Protein AF-A0A376ZR24-F1 (afdb_monomer_lite)

Radius of gyration: 17.65 Å; chains: 1; bounding box: 53×20×37 Å

Secondary structure (DSSP, 8-state):
-EE--SPPP-HHHHHHHHHHHHHTT--EEEETTTEEEE-TT------S--PPPP-HHHHHHHHHHHHHHH--

Foldseek 3Di:
DDFDDPDDPPVVVVVVVQVVCVLQPFHWDCDPVGDIHGDPPTDGHDPPDDDDDDDPVVVVVVVVVCVVPVVD

Structure (mmCIF, N/CA/C/O backbone):
data_AF-A0A376ZR24-F1
#
_entry.id   AF-A0A376ZR24-F1
#
loop_
_atom_site.group_PDB
_atom_site.id
_atom_site.type_symbol
_atom_site.label_atom_id
_atom_site.label_alt_id
_atom_site.label_comp_id
_atom_site.label_asym_id
_atom_site.label_entity_id
_atom_site.label_seq_id
_atom_site.pdbx_PDB_ins_code
_atom_site.Cartn_x
_atom_site.Cartn_y
_atom_site.Cartn_z
_atom_site.occupancy
_atom_site.B_iso_or_equiv
_atom_site.auth_seq_id
_atom_site.auth_comp_id
_atom_site.auth_asym_id
_atom_site.auth_atom_id
_atom_site.pdbx_PDB_model_num
ATOM 1 N N . MET A 1 1 ? -17.872 4.567 -4.603 1.00 91.31 1 MET A N 1
ATOM 2 C CA . MET A 1 1 ? -17.463 3.652 -5.694 1.00 91.31 1 MET A CA 1
ATOM 3 C C . MET A 1 1 ? -16.605 4.432 -6.670 1.00 91.31 1 MET A C 1
ATOM 5 O O . MET A 1 1 ? -16.978 5.548 -7.008 1.00 91.31 1 MET A O 1
ATOM 9 N N . ILE A 1 2 ? -15.484 3.859 -7.099 1.00 96.31 2 ILE A N 1
ATOM 10 C CA . ILE A 1 2 ? -14.563 4.443 -8.082 1.00 96.31 2 ILE A CA 1
ATOM 11 C C . ILE A 1 2 ? -14.533 3.515 -9.296 1.00 96.31 2 ILE A C 1
ATOM 13 O O . ILE A 1 2 ? -14.464 2.301 -9.121 1.00 96.31 2 ILE A O 1
ATOM 17 N N . ARG A 1 3 ? -14.593 4.072 -10.509 1.00 97.44 3 ARG A N 1
ATOM 18 C CA . ARG A 1 3 ? -14.484 3.322 -11.767 1.00 97.44 3 ARG A CA 1
ATOM 19 C C . ARG A 1 3 ? -13.309 3.835 -12.576 1.00 97.44 3 ARG A C 1
ATOM 21 O O . ARG A 1 3 ? -13.169 5.043 -12.754 1.00 97.44 3 ARG A O 1
ATOM 28 N N . ILE A 1 4 ? -12.493 2.916 -13.074 1.00 97.25 4 ILE A N 1
ATOM 29 C CA . ILE A 1 4 ? -11.367 3.249 -13.938 1.00 97.25 4 ILE A CA 1
ATOM 30 C C . ILE A 1 4 ? -11.871 3.416 -15.367 1.00 97.25 4 ILE A C 1
ATOM 32 O O . ILE A 1 4 ? -12.701 2.640 -15.848 1.00 97.25 4 ILE A O 1
ATOM 36 N N . LYS A 1 5 ? -11.376 4.453 -16.041 1.00 96.56 5 LYS A N 1
ATOM 37 C CA . LYS A 1 5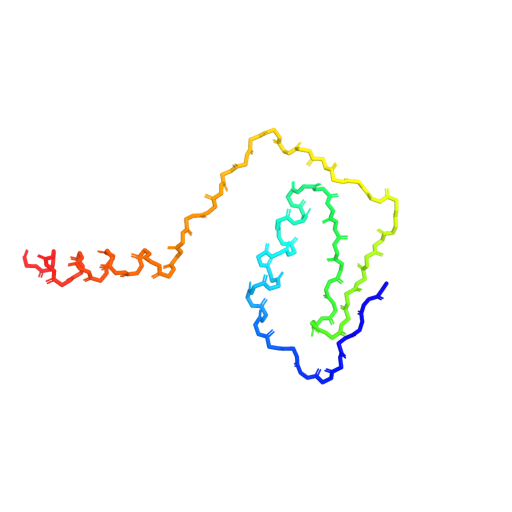 ? -11.586 4.664 -17.470 1.00 96.56 5 LYS A CA 1
ATOM 38 C C . LYS A 1 5 ? -10.357 4.148 -18.217 1.00 96.56 5 LYS A C 1
ATOM 40 O O . LYS A 1 5 ? -9.263 4.646 -17.977 1.00 96.56 5 LYS A O 1
ATOM 45 N N . GLY A 1 6 ? -10.559 3.207 -19.137 1.00 93.38 6 GLY A N 1
ATOM 46 C CA . GLY A 1 6 ? -9.461 2.541 -19.843 1.00 93.38 6 GLY A CA 1
ATOM 47 C C . GLY A 1 6 ? -8.704 1.558 -18.946 1.00 93.38 6 GLY A C 1
ATOM 48 O O . GLY A 1 6 ? -9.262 1.069 -17.960 1.00 93.38 6 GLY A O 1
ATOM 49 N N . ASP A 1 7 ? -7.447 1.291 -19.302 1.00 93.19 7 ASP A N 1
ATOM 50 C CA . ASP A 1 7 ? -6.594 0.324 -18.612 1.00 93.19 7 ASP A CA 1
ATOM 51 C C . ASP A 1 7 ? -5.861 0.944 -17.422 1.00 93.19 7 ASP A C 1
ATOM 53 O O . ASP A 1 7 ? -5.220 1.993 -17.527 1.00 93.19 7 ASP A O 1
ATOM 57 N N . LEU A 1 8 ? -5.914 0.258 -16.278 1.00 93.38 8 LEU A N 1
ATOM 58 C CA . LEU A 1 8 ? -5.171 0.669 -15.095 1.00 93.38 8 LEU A CA 1
ATOM 59 C C . LEU A 1 8 ? -3.698 0.255 -15.203 1.00 93.38 8 LEU A C 1
ATOM 61 O O . LEU A 1 8 ? -3.372 -0.936 -15.200 1.00 93.38 8 LEU A O 1
ATOM 65 N N . VAL A 1 9 ? -2.812 1.248 -15.225 1.00 94.19 9 VAL A N 1
ATOM 66 C CA . VAL A 1 9 ? -1.362 1.064 -15.075 1.00 94.19 9 VAL A CA 1
ATOM 67 C C . VAL A 1 9 ? -0.965 1.007 -13.598 1.00 94.19 9 VAL A C 1
ATOM 69 O O . VAL A 1 9 ? -1.726 1.413 -12.723 1.00 94.19 9 VAL A O 1
ATOM 72 N N . 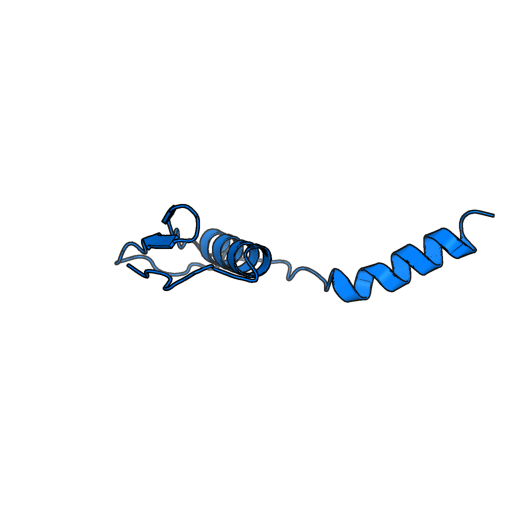SER A 1 10 ? 0.242 0.513 -13.310 1.00 94.31 10 SER A N 1
ATOM 73 C CA . SER A 1 10 ? 0.830 0.575 -11.961 1.00 94.31 10 SER A CA 1
ATOM 74 C C . SER A 1 10 ? 0.047 -0.178 -10.871 1.00 94.31 10 SER A C 1
ATOM 76 O O . SER A 1 10 ? 0.095 0.207 -9.705 1.00 94.31 10 SER A O 1
ATOM 78 N N . LYS A 1 11 ? -0.627 -1.286 -11.221 1.00 96.19 11 LYS A N 1
ATOM 79 C CA . LYS A 1 11 ? -1.374 -2.150 -10.277 1.00 96.19 11 LYS A CA 1
ATOM 80 C C . LYS A 1 11 ? -0.606 -2.489 -8.983 1.00 96.19 11 LYS A C 1
ATOM 82 O O . LYS A 1 11 ? -1.208 -2.323 -7.927 1.00 96.19 11 LYS A O 1
ATOM 87 N N . PRO A 1 12 ? 0.709 -2.805 -9.012 1.00 94.69 12 PRO A N 1
ATOM 88 C CA . PRO A 1 12 ? 1.454 -3.078 -7.780 1.00 94.69 12 PRO A CA 1
ATOM 89 C C . PRO A 1 12 ? 1.438 -1.923 -6.763 1.00 94.69 12 PRO A C 1
ATOM 91 O O . PRO A 1 12 ? 1.388 -2.159 -5.562 1.00 94.69 12 PRO A O 1
ATOM 94 N N . TYR A 1 13 ? 1.420 -0.665 -7.216 1.00 94.12 13 TYR A N 1
ATOM 95 C CA . TYR A 1 13 ? 1.339 0.495 -6.316 1.00 94.12 13 TYR A CA 1
ATOM 96 C C . TYR A 1 13 ? -0.053 0.653 -5.693 1.00 94.12 13 TYR A C 1
ATOM 98 O O . TYR A 1 13 ? -0.190 1.093 -4.547 1.00 94.12 13 TYR A O 1
ATOM 106 N N . ILE A 1 14 ? -1.092 0.273 -6.437 1.00 96.62 14 ILE A N 1
ATOM 107 C CA . ILE A 1 14 ? -2.459 0.225 -5.918 1.00 96.62 14 ILE A CA 1
ATOM 108 C C . ILE A 1 14 ? -2.567 -0.874 -4.863 1.00 96.62 14 ILE A C 1
ATOM 110 O O . ILE A 1 14 ? -3.149 -0.628 -3.813 1.00 96.62 14 ILE A O 1
ATOM 114 N N . ASP A 1 15 ? -1.937 -2.028 -5.074 1.00 96.62 15 ASP A N 1
ATOM 115 C CA . ASP A 1 15 ? -1.924 -3.117 -4.093 1.00 96.62 15 ASP A CA 1
ATOM 116 C C . ASP A 1 15 ? -1.251 -2.712 -2.782 1.00 96.62 15 ASP A C 1
ATOM 118 O O . ASP A 1 15 ? -1.815 -2.948 -1.711 1.00 96.62 15 ASP A O 1
ATOM 122 N N . ILE A 1 16 ? -0.109 -2.018 -2.855 1.00 95.94 16 ILE A N 1
ATOM 123 C CA . ILE A 1 16 ? 0.558 -1.442 -1.675 1.00 95.94 16 ILE A CA 1
ATOM 124 C C . ILE A 1 16 ? -0.404 -0.510 -0.925 1.00 95.94 16 ILE A C 1
ATOM 126 O O . ILE A 1 16 ? -0.549 -0.604 0.294 1.00 95.94 16 ILE A O 1
ATOM 130 N N . THR A 1 17 ? -1.116 0.353 -1.655 1.00 96.44 17 THR A N 1
ATOM 131 C CA . THR A 1 17 ? -2.083 1.291 -1.065 1.00 96.44 17 THR A CA 1
ATOM 132 C C . THR A 1 17 ? -3.247 0.557 -0.397 1.00 96.44 17 THR A C 1
ATOM 134 O O . THR A 1 17 ? -3.582 0.851 0.750 1.00 96.44 17 THR A O 1
ATOM 137 N N . LEU A 1 18 ? -3.854 -0.418 -1.079 1.00 97.75 18 LEU A N 1
ATOM 138 C CA . LEU A 1 18 ? -4.972 -1.204 -0.551 1.00 97.75 18 LEU A CA 1
ATOM 139 C C . LEU A 1 18 ? -4.566 -1.980 0.707 1.00 97.75 18 LEU A C 1
ATOM 141 O O . LEU A 1 18 ? -5.323 -2.018 1.678 1.00 97.75 18 LEU A O 1
ATOM 145 N N . ASN A 1 19 ? -3.365 -2.559 0.715 1.00 97.06 19 ASN A N 1
ATOM 146 C CA . ASN A 1 19 ? -2.846 -3.290 1.865 1.00 97.06 19 ASN A CA 1
ATOM 147 C C . ASN A 1 19 ? -2.570 -2.367 3.063 1.00 97.06 19 ASN A C 1
ATOM 149 O O . ASN A 1 19 ? -2.905 -2.708 4.202 1.00 97.06 19 ASN A O 1
ATOM 153 N N . LEU A 1 20 ? -2.027 -1.171 2.813 1.00 97.25 20 LEU A N 1
ATOM 154 C CA . LEU A 1 20 ? -1.827 -0.164 3.853 1.00 97.25 20 LEU A CA 1
ATOM 155 C C . LEU A 1 20 ? -3.170 0.265 4.452 1.00 97.25 20 LEU A C 1
ATOM 157 O O . LEU A 1 20 ? -3.344 0.224 5.665 1.00 97.25 20 LEU A O 1
ATOM 161 N N . MET A 1 21 ? -4.154 0.600 3.614 1.00 97.75 21 MET A N 1
ATOM 162 C CA . MET A 1 21 ? -5.491 0.972 4.085 1.00 97.75 21 MET A CA 1
ATOM 163 C C . MET A 1 21 ? -6.126 -0.131 4.939 1.00 97.75 21 MET A C 1
ATOM 165 O O . MET A 1 21 ? -6.646 0.156 6.020 1.00 97.75 21 MET A O 1
ATOM 169 N N . LYS A 1 22 ? -5.998 -1.391 4.507 1.00 97.44 22 LYS A N 1
ATOM 170 C CA . LYS A 1 22 ? -6.476 -2.562 5.250 1.00 97.44 22 LYS A CA 1
ATOM 171 C C . LYS A 1 22 ? -5.798 -2.705 6.608 1.00 97.44 22 LYS A C 1
ATOM 173 O O . LYS A 1 22 ? -6.475 -2.979 7.596 1.00 97.44 22 LYS A O 1
ATOM 178 N N . THR A 1 23 ? -4.487 -2.484 6.675 1.00 97.50 23 THR A N 1
ATOM 179 C CA . THR A 1 23 ? -3.725 -2.535 7.934 1.00 97.50 23 THR A CA 1
ATOM 180 C C . THR A 1 23 ? -4.229 -1.506 8.948 1.00 97.50 23 THR A C 1
ATOM 182 O O . THR A 1 23 ? -4.250 -1.777 10.145 1.00 97.50 23 THR A O 1
ATOM 185 N N . PHE A 1 24 ? -4.713 -0.360 8.470 1.00 98.19 24 PHE A N 1
ATOM 186 C CA . PHE A 1 24 ? -5.314 0.686 9.298 1.00 98.19 24 PHE A CA 1
ATOM 187 C C . PHE A 1 24 ? -6.842 0.545 9.428 1.00 98.19 24 PHE A C 1
ATOM 189 O O . PHE A 1 24 ? -7.529 1.507 9.765 1.00 98.19 24 PHE A O 1
ATOM 196 N N . GLY A 1 25 ? -7.395 -0.644 9.170 1.00 97.25 25 GLY A N 1
ATOM 197 C CA . GLY A 1 25 ? -8.798 -0.968 9.436 1.00 97.25 25 GLY A CA 1
ATOM 198 C C . GLY A 1 25 ? -9.798 -0.523 8.366 1.00 97.25 25 GLY A C 1
ATOM 199 O O . GLY A 1 25 ? -11.000 -0.584 8.614 1.00 97.25 25 GLY A O 1
ATOM 200 N N . VAL A 1 26 ? -9.339 -0.092 7.185 1.00 98.38 26 VAL A N 1
ATOM 201 C CA . VAL A 1 26 ? -10.215 0.275 6.062 1.00 98.38 26 VAL A CA 1
ATOM 202 C C . VAL A 1 26 ? -10.139 -0.774 4.962 1.00 98.38 26 VAL A C 1
ATOM 204 O O . VAL A 1 26 ? -9.098 -0.983 4.346 1.00 98.38 26 VAL A O 1
ATOM 207 N N . GLU A 1 27 ? -11.272 -1.395 4.656 1.00 97.25 27 GLU A N 1
ATOM 208 C CA . GLU A 1 27 ? -11.392 -2.373 3.584 1.00 97.25 27 GLU A CA 1
ATOM 209 C C . GLU A 1 27 ? -11.994 -1.739 2.321 1.00 97.25 27 GLU A C 1
ATOM 211 O O . GLU A 1 27 ? -13.030 -1.059 2.351 1.00 97.25 27 GLU A O 1
ATOM 216 N N . ILE A 1 28 ? -11.332 -1.980 1.189 1.00 98.12 28 ILE A N 1
ATOM 217 C CA . ILE A 1 28 ? -11.803 -1.627 -0.150 1.00 98.12 28 ILE A CA 1
ATOM 218 C C . ILE A 1 28 ? -11.906 -2.914 -0.958 1.00 98.12 28 ILE A C 1
ATOM 220 O O . ILE A 1 28 ? -10.934 -3.653 -1.098 1.00 98.12 28 ILE A O 1
ATOM 224 N N . GLU A 1 29 ? -13.072 -3.150 -1.544 1.00 98.06 29 GLU A N 1
ATOM 225 C CA . GLU A 1 29 ? -13.253 -4.245 -2.487 1.00 98.06 29 GLU A CA 1
ATOM 226 C C . GLU A 1 29 ? -12.684 -3.834 -3.851 1.00 98.06 29 GLU A C 1
ATOM 228 O O . GLU A 1 29 ? -13.137 -2.860 -4.460 1.00 98.06 29 GLU A O 1
ATOM 233 N N . ASN A 1 30 ? -11.686 -4.577 -4.327 1.00 97.56 30 ASN A N 1
ATOM 234 C CA . ASN A 1 30 ? -11.108 -4.418 -5.657 1.00 97.56 30 ASN A CA 1
ATOM 235 C C . ASN A 1 30 ? -11.780 -5.392 -6.639 1.00 97.56 30 ASN A C 1
ATOM 237 O O . ASN A 1 30 ? -11.555 -6.600 -6.583 1.00 97.56 30 ASN A O 1
ATOM 241 N N . GLN A 1 31 ? -12.572 -4.867 -7.572 1.00 97.44 31 GLN A N 1
ATOM 242 C CA . GLN A 1 31 ? -13.209 -5.634 -8.639 1.00 97.44 31 GLN A CA 1
ATOM 243 C C . GLN A 1 31 ? -12.353 -5.559 -9.908 1.00 97.44 31 GLN A C 1
ATOM 245 O O . GLN A 1 31 ? -12.585 -4.737 -10.800 1.00 97.44 31 GLN A O 1
ATOM 250 N N . HIS A 1 32 ? -11.347 -6.436 -9.972 1.00 96.06 32 HIS A N 1
ATOM 251 C CA . HIS A 1 32 ? -10.461 -6.626 -11.129 1.00 96.06 32 HIS A CA 1
ATOM 252 C C . HIS A 1 32 ? -9.766 -5.344 -11.614 1.00 96.06 32 HIS A C 1
ATOM 254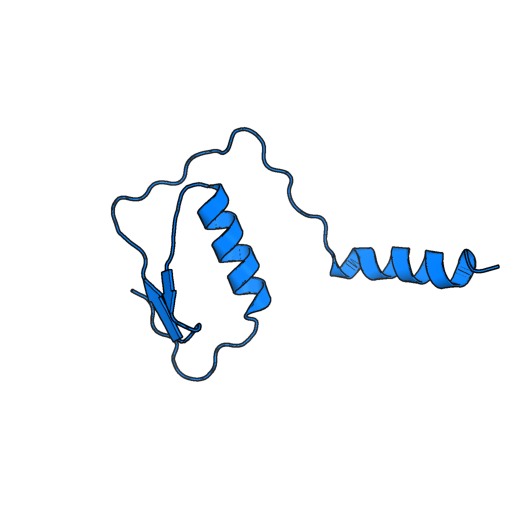 O O . HIS A 1 32 ? -9.510 -5.191 -12.806 1.00 96.06 32 HIS A O 1
ATOM 260 N N . TYR A 1 33 ? -9.463 -4.413 -10.708 1.00 96.81 33 TYR A N 1
ATOM 261 C CA . TYR A 1 33 ? -8.851 -3.113 -11.000 1.00 96.81 33 TYR A CA 1
ATOM 262 C C . TYR A 1 33 ? -9.671 -2.200 -11.922 1.00 96.81 33 TYR A C 1
ATOM 264 O O . TYR A 1 33 ? -9.191 -1.136 -12.305 1.00 96.81 33 TYR A O 1
ATOM 272 N N . GLN A 1 34 ? -10.909 -2.572 -12.254 1.00 97.50 34 GLN A N 1
ATOM 273 C CA . GLN A 1 34 ? -11.812 -1.734 -13.042 1.00 97.50 34 GLN A CA 1
ATOM 274 C C . GLN A 1 34 ? -12.762 -0.936 -12.148 1.00 97.50 34 GLN A C 1
ATOM 276 O O . GLN A 1 34 ? -13.203 0.158 -12.514 1.00 97.50 34 GLN A O 1
ATOM 281 N N . GLN A 1 35 ? -13.070 -1.468 -10.965 1.00 97.44 35 GLN A N 1
ATOM 282 C CA . GLN A 1 35 ? -13.923 -0.816 -9.987 1.00 97.44 35 GLN A CA 1
ATOM 283 C C . GLN A 1 35 ? -13.408 -1.058 -8.566 1.00 97.44 35 GLN A C 1
ATOM 285 O O . GLN A 1 35 ? -13.033 -2.170 -8.211 1.00 97.44 35 GLN A O 1
ATOM 290 N N . PHE A 1 36 ? -13.440 -0.013 -7.743 1.00 98.06 36 PHE A N 1
ATOM 291 C CA . PHE A 1 36 ? -13.129 -0.085 -6.318 1.00 98.06 36 PHE A CA 1
ATOM 292 C C . PHE A 1 36 ? -14.359 0.337 -5.513 1.00 98.06 36 PHE A C 1
ATOM 294 O O . PHE A 1 36 ? -14.893 1.446 -5.685 1.00 98.06 36 PHE A O 1
ATOM 301 N N . VAL A 1 37 ? -14.842 -0.548 -4.643 1.00 98.12 37 VAL A N 1
ATOM 302 C CA . VAL A 1 37 ? -16.003 -0.288 -3.787 1.00 98.12 37 VAL A CA 1
ATOM 303 C C . VAL A 1 37 ? -15.515 0.020 -2.379 1.00 98.12 37 VAL A C 1
ATOM 305 O O . VAL A 1 37 ? -14.959 -0.825 -1.686 1.00 98.12 37 VAL A O 1
ATOM 308 N N . VAL A 1 38 ? -15.737 1.265 -1.965 1.00 96.75 38 VAL A N 1
ATOM 309 C CA . VAL A 1 38 ? -15.408 1.766 -0.628 1.00 96.75 38 VAL A CA 1
ATOM 310 C C . VAL A 1 38 ? -16.703 1.851 0.165 1.00 96.75 38 VAL A C 1
ATOM 312 O O . VAL A 1 38 ? -17.601 2.613 -0.212 1.00 96.75 38 VAL A O 1
ATOM 315 N N . LYS A 1 39 ? -16.821 1.061 1.235 1.00 95.25 39 LYS A N 1
ATOM 316 C CA . LYS A 1 39 ? -17.964 1.134 2.154 1.00 95.25 39 LYS A CA 1
ATOM 317 C C . LYS A 1 39 ? -17.827 2.383 3.028 1.00 95.25 39 LYS A C 1
ATOM 319 O O . LYS A 1 39 ? -16.736 2.674 3.518 1.00 95.25 39 LYS A O 1
ATOM 324 N N . GLY A 1 40 ? -18.918 3.128 3.195 1.00 95.81 40 GLY A N 1
ATOM 325 C CA . GLY A 1 40 ? -18.966 4.276 4.104 1.00 95.81 40 GLY A CA 1
ATOM 326 C C . GLY A 1 40 ? -18.936 3.851 5.575 1.00 95.81 40 GLY A C 1
ATOM 327 O O . GLY A 1 40 ? -19.098 2.673 5.885 1.00 95.81 40 GLY A O 1
ATOM 328 N N . GLY A 1 41 ? -18.735 4.813 6.479 1.00 97.00 41 GLY A N 1
ATOM 329 C CA . GLY A 1 41 ? -18.741 4.570 7.929 1.00 97.00 41 GLY A CA 1
ATOM 330 C C . GLY A 1 41 ? -17.496 3.866 8.478 1.00 97.00 41 GLY A C 1
ATOM 331 O O . GLY A 1 41 ? -17.464 3.528 9.656 1.00 97.00 41 GLY A O 1
ATOM 332 N N . GLN A 1 42 ? -16.478 3.651 7.644 1.00 97.88 42 GLN A N 1
ATOM 333 C CA . GLN A 1 42 ? -15.173 3.162 8.079 1.00 97.88 42 GLN A CA 1
ATOM 334 C C . GLN A 1 42 ? -14.320 4.324 8.593 1.00 97.88 42 GLN A C 1
ATOM 336 O O . GLN A 1 42 ? -14.390 5.434 8.064 1.00 97.88 42 GLN A O 1
ATOM 341 N N . SER A 1 43 ? -13.478 4.039 9.578 1.00 97.75 43 SER A N 1
ATOM 342 C CA . SER A 1 43 ? -12.518 4.986 10.139 1.00 97.75 43 SER A CA 1
ATOM 343 C C . SER A 1 43 ? -11.167 4.306 10.237 1.00 97.75 43 SER A C 1
ATOM 345 O O . SER A 1 43 ? -11.098 3.143 10.630 1.00 97.75 43 SER A O 1
ATOM 347 N N . TYR A 1 44 ? -10.101 5.037 9.923 1.00 97.88 44 TYR A N 1
ATOM 348 C CA . TYR A 1 44 ? -8.759 4.524 10.151 1.00 97.88 44 TYR A CA 1
ATOM 349 C C . TYR A 1 44 ? -8.497 4.360 11.643 1.00 97.88 44 TYR A C 1
ATOM 351 O O . TYR A 1 44 ? -8.827 5.234 12.449 1.00 97.88 44 TYR A O 1
ATOM 359 N N . GLN A 1 45 ? -7.869 3.249 11.993 1.00 97.50 45 GLN A N 1
ATOM 360 C CA . GLN A 1 45 ? -7.429 2.950 13.343 1.00 97.50 45 GLN A CA 1
ATOM 361 C C . GLN A 1 45 ? -5.935 2.667 13.324 1.00 97.50 45 GLN A C 1
ATOM 363 O O . GLN A 1 45 ? -5.420 2.027 12.408 1.00 97.50 45 GLN A O 1
ATOM 368 N N . SER A 1 46 ? -5.233 3.175 14.334 1.00 96.12 46 SER A N 1
ATOM 369 C CA . SER A 1 46 ? -3.812 2.885 14.479 1.00 96.12 46 SER A CA 1
ATOM 370 C C . SER A 1 46 ? -3.626 1.399 14.800 1.00 96.12 46 SER A C 1
ATOM 372 O O . SER A 1 46 ? -4.244 0.924 15.756 1.00 96.12 46 SER A O 1
ATOM 374 N N . PRO A 1 47 ? -2.730 0.681 14.098 1.00 95.62 47 PRO A N 1
ATOM 375 C CA . PRO A 1 47 ? -2.315 -0.660 14.504 1.00 95.62 47 PRO A CA 1
ATOM 376 C C . PRO A 1 47 ? -1.383 -0.635 15.737 1.00 95.62 47 PRO A C 1
ATOM 378 O O . PRO A 1 47 ? -0.827 -1.660 16.122 1.00 95.62 47 PRO A O 1
ATOM 381 N N . GLY A 1 48 ? -1.169 0.536 16.350 1.00 97.12 48 GLY A N 1
ATOM 382 C CA . GLY A 1 48 ? -0.173 0.768 17.390 1.00 97.12 48 GLY A CA 1
ATOM 383 C C . GL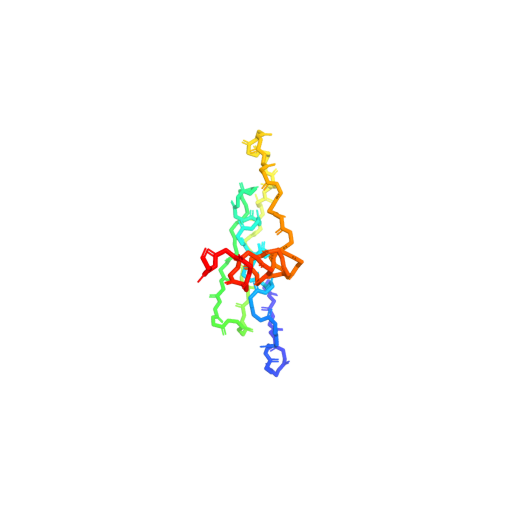Y A 1 48 ? 1.179 1.072 16.758 1.00 97.12 48 GLY A C 1
ATOM 384 O O . GLY A 1 48 ? 1.539 2.236 16.596 1.00 97.12 48 GLY A O 1
ATOM 385 N N . THR A 1 49 ? 1.890 0.025 16.349 1.00 95.50 49 THR A N 1
ATOM 386 C CA . THR A 1 49 ? 3.188 0.131 15.672 1.00 95.50 49 THR A CA 1
ATOM 387 C C . THR A 1 49 ? 3.052 -0.342 14.232 1.00 95.50 49 THR A C 1
ATOM 389 O O . THR A 1 49 ? 2.461 -1.387 13.972 1.00 95.50 49 THR A O 1
ATOM 392 N N . TYR A 1 50 ? 3.636 0.403 13.296 1.00 95.00 50 TYR A N 1
ATOM 393 C CA . TYR A 1 50 ? 3.700 0.021 11.890 1.00 95.00 50 TYR A CA 1
ATOM 394 C C . TYR A 1 50 ? 5.122 0.225 11.369 1.00 95.00 50 TYR A C 1
ATOM 396 O O . TYR A 1 50 ? 5.683 1.314 11.498 1.00 95.00 50 TYR A O 1
ATOM 404 N N . LEU A 1 51 ? 5.709 -0.825 10.796 1.00 94.50 51 LEU A N 1
ATOM 405 C CA . LEU A 1 51 ? 7.000 -0.737 10.124 1.00 94.50 51 LEU A CA 1
ATOM 406 C C . LEU A 1 51 ? 6.776 -0.197 8.713 1.00 94.50 51 LEU A C 1
ATOM 408 O O . LEU A 1 51 ? 6.098 -0.826 7.906 1.00 94.50 51 LEU A O 1
ATOM 412 N N . VAL A 1 52 ? 7.367 0.955 8.410 1.00 92.31 52 VAL A N 1
ATOM 413 C CA . VAL A 1 52 ? 7.392 1.466 7.039 1.00 92.31 52 VAL A CA 1
ATOM 414 C C . VAL A 1 52 ? 8.370 0.613 6.238 1.00 92.31 52 VAL A C 1
ATOM 416 O O . VAL A 1 52 ? 9.546 0.526 6.593 1.00 92.31 52 VAL A O 1
ATOM 419 N N . GLU A 1 53 ? 7.874 -0.042 5.189 1.00 88.12 53 GLU A N 1
ATOM 420 C CA . GLU A 1 53 ? 8.703 -0.859 4.305 1.00 88.12 53 GLU A CA 1
ATOM 421 C C . GLU A 1 53 ? 9.825 -0.016 3.686 1.00 88.12 53 GLU A C 1
ATOM 423 O O . GLU A 1 53 ? 9.633 1.145 3.316 1.00 88.12 53 GLU A O 1
ATOM 428 N N . GLY A 1 54 ? 11.018 -0.605 3.593 1.00 86.56 54 GLY A N 1
ATOM 429 C CA . GLY A 1 54 ? 12.146 0.028 2.918 1.00 86.56 54 GLY A CA 1
ATOM 430 C C . GLY A 1 54 ? 11.921 0.123 1.408 1.00 86.56 54 GLY A C 1
ATOM 431 O O . GLY A 1 54 ? 11.112 -0.604 0.834 1.00 86.56 54 GLY A O 1
ATOM 432 N N . ASP A 1 55 ? 12.677 0.994 0.740 1.00 90.25 55 ASP A N 1
ATOM 433 C CA . ASP A 1 55 ? 12.609 1.107 -0.716 1.00 90.25 55 ASP A CA 1
ATOM 434 C C . ASP A 1 55 ? 13.247 -0.116 -1.394 1.00 90.25 55 ASP A C 1
ATOM 436 O O . ASP A 1 55 ? 14.473 -0.238 -1.490 1.00 90.25 55 ASP A O 1
ATOM 440 N N . ALA A 1 56 ? 12.394 -1.010 -1.896 1.00 85.00 56 ALA A N 1
ATOM 441 C CA . ALA A 1 56 ? 12.805 -2.197 -2.636 1.00 85.00 56 ALA A CA 1
ATOM 442 C C . ALA A 1 56 ? 13.635 -1.854 -3.888 1.00 85.00 56 ALA A C 1
ATOM 444 O O . ALA A 1 56 ? 14.549 -2.604 -4.242 1.00 85.00 56 ALA A O 1
ATOM 445 N N . SER A 1 57 ? 13.366 -0.710 -4.530 1.00 89.25 57 SER A N 1
ATOM 446 C CA . SER A 1 57 ? 14.094 -0.275 -5.727 1.00 89.25 57 SER A CA 1
ATOM 447 C C . SER A 1 57 ? 15.549 0.020 -5.378 1.00 89.25 57 SER A C 1
ATOM 449 O O . SER A 1 57 ? 16.456 -0.529 -6.002 1.00 89.25 57 SER A O 1
ATOM 451 N N . SER A 1 58 ? 15.785 0.806 -4.326 1.00 89.69 58 SER A N 1
ATOM 452 C CA . SER A 1 58 ? 17.140 1.105 -3.849 1.00 89.69 58 SER A CA 1
ATOM 453 C C . SER A 1 58 ? 17.836 -0.103 -3.214 1.00 89.69 58 SER A C 1
ATOM 455 O O . SER A 1 58 ? 19.050 -0.258 -3.362 1.00 89.69 58 SER A O 1
ATOM 457 N N . ALA A 1 59 ? 17.097 -0.997 -2.547 1.00 90.50 59 ALA A N 1
ATOM 458 C CA . ALA A 1 59 ? 17.6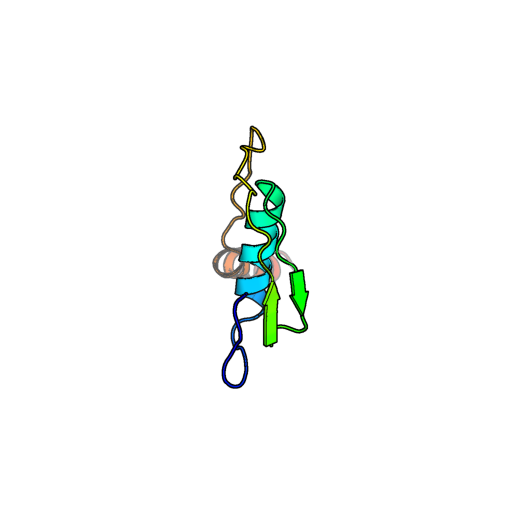61 -2.215 -1.959 1.00 90.50 59 ALA A CA 1
ATOM 459 C C . ALA A 1 59 ? 18.304 -3.135 -3.014 1.00 90.50 59 ALA A C 1
ATOM 461 O O . ALA A 1 59 ? 19.298 -3.808 -2.726 1.00 90.50 59 ALA A O 1
ATOM 462 N N . SER A 1 60 ? 17.787 -3.121 -4.249 1.00 89.75 60 SER A N 1
ATOM 463 C CA . SER A 1 60 ? 18.300 -3.943 -5.351 1.00 89.75 60 SER A CA 1
ATOM 464 C C . SER A 1 60 ? 19.790 -3.719 -5.637 1.00 89.75 60 SER A C 1
ATOM 466 O O . SER A 1 60 ? 20.499 -4.679 -5.934 1.00 89.75 60 SER A O 1
ATOM 468 N N . TYR A 1 61 ? 20.304 -2.496 -5.463 1.00 90.06 61 TYR A N 1
ATOM 469 C CA . TYR A 1 61 ? 21.719 -2.190 -5.688 1.00 90.06 61 TYR A CA 1
ATOM 470 C C . TYR A 1 61 ? 22.635 -2.901 -4.695 1.00 90.06 61 TYR A C 1
ATOM 472 O O . TYR A 1 61 ? 23.660 -3.458 -5.086 1.00 90.06 61 TYR A O 1
ATOM 480 N N . PHE A 1 62 ? 22.259 -2.920 -3.416 1.00 89.75 62 PHE A N 1
ATOM 481 C CA . PHE A 1 62 ? 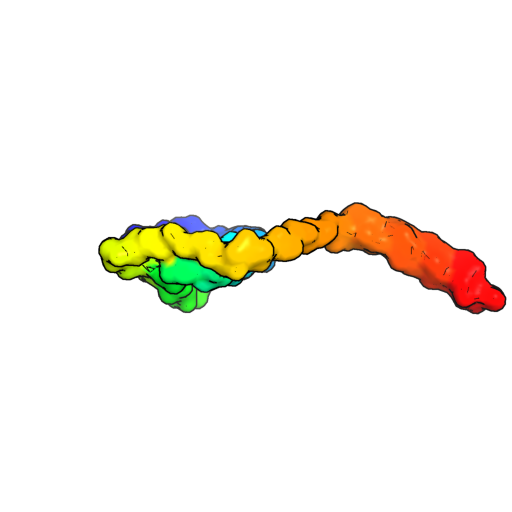23.038 -3.595 -2.378 1.00 89.75 62 PHE A CA 1
ATOM 482 C C . PHE A 1 62 ? 23.010 -5.110 -2.561 1.00 89.75 62 PHE A C 1
ATOM 484 O O . PHE A 1 62 ? 24.046 -5.762 -2.437 1.00 89.75 62 PHE A O 1
ATOM 491 N N . LEU A 1 63 ? 21.848 -5.659 -2.922 1.00 89.62 63 LEU A N 1
ATOM 492 C CA . LEU A 1 63 ? 21.707 -7.080 -3.233 1.00 89.62 63 LEU A CA 1
ATOM 493 C C . LEU A 1 63 ? 22.548 -7.471 -4.455 1.00 89.62 63 LEU A C 1
ATOM 495 O O . LEU A 1 63 ? 23.272 -8.464 -4.406 1.00 89.62 63 LEU A O 1
ATOM 499 N N . ALA A 1 64 ? 22.518 -6.669 -5.522 1.00 91.75 64 ALA A N 1
ATOM 500 C CA . ALA A 1 64 ? 23.334 -6.897 -6.711 1.00 91.75 64 ALA A CA 1
ATOM 501 C C . ALA A 1 64 ? 24.835 -6.804 -6.398 1.00 91.75 64 ALA A C 1
ATOM 503 O O . ALA A 1 64 ? 25.604 -7.672 -6.807 1.00 91.75 64 ALA A O 1
ATOM 504 N N . ALA A 1 65 ? 25.258 -5.797 -5.628 1.00 91.50 65 ALA A N 1
ATOM 505 C CA . ALA A 1 65 ? 26.648 -5.660 -5.203 1.00 91.50 65 ALA A CA 1
ATOM 506 C C . ALA A 1 65 ? 27.111 -6.875 -4.384 1.00 91.50 65 ALA A C 1
ATOM 508 O O . ALA A 1 65 ? 28.188 -7.409 -4.648 1.00 91.50 65 ALA A O 1
ATOM 509 N N . ALA A 1 66 ? 26.289 -7.349 -3.443 1.00 91.12 66 ALA A N 1
ATOM 510 C CA . ALA A 1 66 ? 26.572 -8.551 -2.663 1.00 91.12 66 ALA A CA 1
ATOM 511 C C . ALA A 1 66 ? 26.670 -9.802 -3.547 1.00 91.12 66 ALA A C 1
ATOM 513 O O . ALA A 1 66 ? 27.591 -10.591 -3.369 1.00 91.12 66 ALA A O 1
ATOM 514 N N . ALA A 1 67 ? 25.788 -9.961 -4.535 1.00 93.06 67 ALA A N 1
ATOM 515 C CA . ALA A 1 67 ? 25.854 -11.081 -5.472 1.00 93.06 67 ALA A CA 1
ATOM 516 C C . ALA A 1 67 ? 27.126 -11.048 -6.340 1.00 93.06 67 ALA A C 1
ATOM 518 O O . ALA A 1 67 ? 27.740 -12.084 -6.568 1.00 93.06 67 ALA A O 1
ATOM 519 N N . ILE A 1 68 ? 27.557 -9.865 -6.790 1.00 90.50 68 ILE A N 1
ATOM 520 C CA . ILE A 1 68 ? 28.759 -9.709 -7.627 1.00 90.50 68 ILE A CA 1
ATOM 521 C C . ILE A 1 68 ? 30.046 -9.942 -6.821 1.00 90.50 68 ILE A C 1
ATOM 523 O O . ILE A 1 68 ? 30.980 -10.564 -7.320 1.00 90.50 68 ILE A O 1
ATOM 527 N N . LYS A 1 69 ? 30.126 -9.423 -5.588 1.00 80.44 69 LYS A N 1
ATOM 528 C CA . LYS A 1 69 ? 31.344 -9.462 -4.754 1.00 80.44 69 LYS A CA 1
ATOM 529 C C . LYS A 1 69 ? 31.419 -10.642 -3.784 1.00 80.44 69 LYS A C 1
ATOM 531 O O . LYS A 1 69 ? 32.519 -10.981 -3.370 1.00 80.44 69 LYS A O 1
ATOM 536 N N . GLY A 1 70 ? 30.282 -11.204 -3.385 1.00 59.53 70 GLY A N 1
ATOM 537 C CA . GLY A 1 70 ? 30.165 -12.282 -2.397 1.00 59.53 70 GLY A CA 1
ATOM 538 C C . GLY A 1 70 ? 30.006 -13.680 -2.998 1.00 59.53 70 GLY A C 1
ATOM 539 O O . GLY A 1 70 ? 29.885 -14.638 -2.245 1.00 59.53 70 GLY A O 1
ATOM 540 N N . ALA A 1 71 ? 29.997 -13.806 -4.329 1.00 58.09 71 ALA A N 1
ATOM 541 C CA . ALA A 1 71 ? 30.015 -15.087 -5.041 1.00 58.09 71 ALA A CA 1
ATOM 542 C C . ALA A 1 71 ? 31.441 -15.591 -5.372 1.00 58.09 71 ALA A C 1
ATOM 544 O O . ALA A 1 71 ? 31.591 -16.461 -6.231 1.00 58.09 71 ALA A O 1
ATOM 545 N N . LEU A 1 72 ? 32.473 -15.042 -4.716 1.00 46.62 72 LEU A N 1
ATOM 546 C CA . LEU A 1 72 ? 33.864 -15.517 -4.753 1.00 46.62 72 LEU A CA 1
ATOM 547 C C . LEU A 1 72 ? 34.238 -16.182 -3.429 1.00 46.62 72 LEU A C 1
ATOM 549 O O . LEU A 1 72 ? 33.952 -15.567 -2.377 1.00 46.62 72 LEU A O 1
#

Organism: Escherichia coli (NCBI:txid562)

pLDDT: mean 92.95, std 8.82, range [46.62, 98.38]

Sequence (72 aa):
MIRIKGDLVSKPYIDITLNLMKTFGVEIENQHYQQFVVKGGQSYQSPGTYLVEGDASSASYFLAAAAIKGAL

InterPro domains:
  IPR001986 Enolpyruvate transferase domain [PF00275] (2-70)
  IPR013792 RNA 3'-terminal phosphate cyclase/enolpyruvate transferase, alpha/beta [SSF55205] (2-70)
  IPR036968 Enolpyruvate transferase domain superfamily [G3DSA:3.65.10.10] (9-52)
  IPR036968 Enolpyruvate transferase domain superfamily [G3DSA:3.65.10.10] (53-69)